Protein AF-A0A9E1RWS4-F1 (afdb_monomer)

pLDDT: mean 84.15, std 14.64, range [35.5, 95.81]

Sequence (130 aa):
LIERLSDLGELNPAFLIKALRQGEISLFEAAFCKLTGLKLKLLRRILFEPGGEALVLLCRAIDVGADTFAELFELSRRAKDREEEISADQKERLSSLYDKTKPEDAKRILKRWRRSSDYLFAVKQISKTA

Solvent-accessible surface area (backbone atoms only — not comparable to full-atom values): 7464 Å² total; per-residue (Å²): 108,68,68,60,34,50,76,68,66,59,65,46,66,69,46,42,47,51,25,50,77,72,66,37,55,72,58,25,52,53,52,49,23,64,74,66,60,40,56,64,74,56,48,52,53,36,64,68,40,90,81,44,61,63,42,41,35,52,34,35,41,68,71,41,51,72,69,59,44,55,51,46,51,54,51,44,40,43,73,75,35,81,81,64,76,82,51,70,67,57,52,53,51,50,51,55,48,45,75,71,50,51,43,69,60,21,37,55,51,48,58,46,49,57,72,37,93,72,52,74,70,60,60,66,56,62,75,72,74,117

Secondary structure (DSSP, 8-state):
-HHHHHHTT--SHHHHHHHHHTT-HHHHHHHHHHHHT--HHHHHHHHH-TT-HHHHHHHHHTT--HHHHHHHHHHHHHHH-TT----HHHHHHHHHHHHH--HHHHHHHHHHHHH-TTTHHHHHHHTT--

Structure (mmCIF, N/CA/C/O backbone):
data_AF-A0A9E1RWS4-F1
#
_entry.id   AF-A0A9E1RWS4-F1
#
loop_
_atom_site.group_PDB
_atom_site.id
_atom_site.type_symbol
_atom_site.label_atom_id
_atom_site.label_alt_id
_atom_site.label_comp_id
_atom_site.label_asym_id
_atom_site.label_entity_id
_atom_site.label_seq_id
_atom_site.pdbx_PDB_ins_code
_atom_site.Cartn_x
_atom_site.Cartn_y
_atom_site.Cartn_z
_atom_site.occupancy
_atom_site.B_iso_or_equiv
_atom_site.auth_seq_id
_atom_site.auth_comp_id
_atom_site.auth_asym_id
_atom_site.auth_atom_id
_atom_site.pdbx_PDB_model_num
ATOM 1 N N . LEU A 1 1 ? -10.801 10.104 14.666 1.00 67.69 1 LEU A N 1
ATOM 2 C CA . LEU A 1 1 ? -10.600 10.725 13.336 1.00 67.69 1 LEU A CA 1
ATOM 3 C C . LEU A 1 1 ? -10.728 9.698 12.214 1.00 67.69 1 LEU A C 1
ATOM 5 O O . LEU A 1 1 ? -11.646 9.827 11.427 1.00 67.69 1 LEU A O 1
ATOM 9 N N . ILE A 1 2 ? -9.890 8.658 12.179 1.00 64.81 2 ILE A N 1
ATOM 10 C CA . ILE A 1 2 ? -9.897 7.652 11.095 1.00 64.81 2 ILE A CA 1
ATOM 11 C C . ILE A 1 2 ? -11.210 6.868 11.005 1.00 64.81 2 ILE A C 1
ATOM 13 O O . ILE A 1 2 ? -11.693 6.662 9.903 1.00 64.81 2 ILE A O 1
ATOM 17 N N . GLU A 1 3 ? -11.819 6.496 12.135 1.00 69.25 3 GLU A N 1
ATOM 18 C CA . GLU A 1 3 ? -13.153 5.868 12.133 1.00 69.25 3 GLU A CA 1
ATOM 19 C C . GLU A 1 3 ? -14.195 6.783 11.470 1.00 69.25 3 GLU A C 1
ATOM 21 O O . GLU A 1 3 ? -14.834 6.376 10.513 1.00 69.25 3 GLU A O 1
ATOM 26 N N . ARG A 1 4 ? -14.245 8.071 11.845 1.00 68.12 4 ARG A N 1
ATOM 27 C CA . ARG A 1 4 ? -15.150 9.047 11.211 1.00 68.12 4 ARG A CA 1
ATOM 28 C C . ARG A 1 4 ? -14.882 9.243 9.715 1.00 68.12 4 ARG A C 1
ATOM 30 O O . ARG A 1 4 ? -15.826 9.332 8.951 1.00 68.12 4 ARG A O 1
ATOM 37 N N . LEU A 1 5 ? -13.619 9.306 9.289 1.00 66.19 5 LEU A N 1
ATOM 38 C CA . LEU A 1 5 ? -13.265 9.428 7.865 1.00 66.19 5 LEU A CA 1
ATOM 39 C C . LEU A 1 5 ? -13.608 8.158 7.073 1.00 66.19 5 LEU A C 1
ATOM 41 O O . LEU A 1 5 ? -13.992 8.236 5.910 1.00 66.19 5 LEU A O 1
ATOM 45 N N . SER A 1 6 ? -13.485 6.991 7.709 1.00 61.12 6 SER A N 1
ATOM 46 C CA . SER A 1 6 ? -13.919 5.712 7.147 1.00 61.12 6 SER A CA 1
ATOM 47 C C . SER A 1 6 ? -15.438 5.674 6.982 1.00 61.12 6 SER A C 1
ATOM 49 O O . SER A 1 6 ? -15.911 5.255 5.931 1.00 61.12 6 SER A O 1
ATOM 51 N N . ASP A 1 7 ? -16.186 6.144 7.982 1.00 63.25 7 ASP A N 1
ATOM 52 C CA . ASP A 1 7 ? -17.653 6.199 7.957 1.00 63.25 7 ASP A CA 1
ATOM 53 C C . ASP A 1 7 ? -18.179 7.183 6.896 1.00 63.25 7 ASP A C 1
ATOM 55 O O . ASP A 1 7 ? -19.256 6.985 6.342 1.00 63.25 7 ASP A O 1
ATOM 59 N N . LEU A 1 8 ? -17.396 8.218 6.574 1.00 67.81 8 LEU A N 1
ATOM 60 C CA . LEU A 1 8 ? -17.698 9.209 5.535 1.00 67.81 8 LEU A CA 1
ATOM 61 C C . LEU A 1 8 ? -17.276 8.771 4.119 1.00 67.81 8 LEU A C 1
ATOM 63 O O . LEU A 1 8 ? -17.499 9.510 3.164 1.00 67.81 8 LEU A O 1
ATOM 67 N N . GLY A 1 9 ? -16.646 7.600 3.956 1.00 61.78 9 GLY A N 1
ATOM 68 C CA . GLY A 1 9 ? -16.11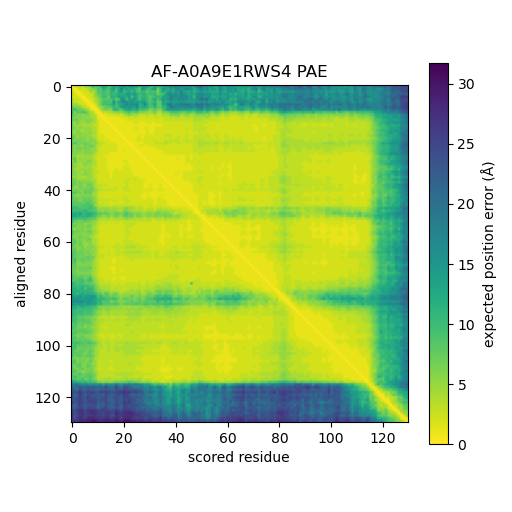9 7.144 2.660 1.00 61.78 9 GLY A CA 1
ATOM 69 C C . GLY A 1 9 ? -14.914 7.949 2.146 1.00 61.78 9 GLY A C 1
ATOM 70 O O . GLY A 1 9 ? -14.475 7.765 1.012 1.00 61.78 9 GLY A O 1
ATOM 71 N N . GLU A 1 10 ? -14.348 8.827 2.974 1.00 73.50 10 GLU A N 1
ATOM 72 C CA . GLU A 1 10 ? -13.195 9.669 2.629 1.00 73.50 10 GLU A CA 1
ATOM 73 C C . GLU A 1 10 ? -11.861 8.929 2.772 1.00 73.50 10 GLU A C 1
ATOM 75 O O . GLU A 1 10 ? -10.817 9.395 2.312 1.00 73.50 10 GLU A O 1
ATOM 80 N N . LEU A 1 11 ? -11.884 7.753 3.399 1.00 81.75 11 LEU A N 1
ATOM 81 C CA . LEU A 1 11 ? -10.728 6.882 3.470 1.00 81.75 11 LEU A CA 1
ATOM 82 C C . LEU A 1 11 ? -10.560 6.143 2.138 1.00 81.75 11 LEU A C 1
ATOM 84 O O . LEU A 1 11 ? -11.226 5.145 1.875 1.00 81.75 11 LEU A O 1
ATOM 88 N N . ASN A 1 12 ? -9.671 6.650 1.290 1.00 85.88 12 ASN A N 1
ATOM 89 C CA . ASN A 1 12 ? -9.414 6.127 -0.050 1.00 85.88 12 ASN A CA 1
ATOM 90 C C . ASN A 1 12 ? -7.924 6.302 -0.434 1.00 85.88 12 ASN A C 1
ATOM 92 O O . ASN A 1 12 ? -7.151 6.880 0.338 1.00 85.88 12 ASN A O 1
ATOM 96 N N . PRO A 1 13 ? -7.480 5.818 -1.609 1.00 87.44 13 PRO A N 1
ATOM 97 C CA . PRO A 1 13 ? -6.091 5.968 -2.050 1.00 87.44 13 PRO A CA 1
ATOM 98 C C . PRO A 1 13 ? -5.585 7.417 -2.103 1.00 87.44 13 PRO A C 1
ATOM 100 O O . PRO A 1 13 ? -4.441 7.679 -1.735 1.00 87.44 13 PRO A O 1
ATOM 103 N N . ALA A 1 14 ? -6.432 8.375 -2.493 1.00 89.56 14 ALA A N 1
ATOM 104 C CA . ALA A 1 14 ? -6.051 9.786 -2.547 1.00 89.56 14 ALA A CA 1
ATOM 105 C C . ALA A 1 14 ? -5.759 10.355 -1.146 1.00 89.56 14 ALA A C 1
ATOM 107 O O . ALA A 1 14 ? -4.844 11.165 -0.978 1.00 89.56 14 ALA A O 1
ATOM 108 N N . PHE A 1 15 ? -6.475 9.884 -0.120 1.00 91.31 15 PHE A N 1
ATOM 109 C CA . PHE A 1 15 ? -6.184 10.229 1.270 1.00 91.31 15 PHE A CA 1
ATOM 110 C C . PHE A 1 15 ? -4.793 9.747 1.708 1.00 91.31 15 PHE A C 1
ATOM 112 O O . PHE A 1 15 ? -4.080 10.484 2.390 1.00 91.31 15 PHE A O 1
ATOM 119 N N . LEU A 1 16 ? -4.376 8.544 1.291 1.00 92.44 16 LEU A N 1
ATOM 120 C CA . LEU A 1 16 ? -3.044 8.011 1.611 1.00 92.44 16 LEU A CA 1
ATOM 121 C C . LEU A 1 16 ? -1.929 8.903 1.056 1.00 92.44 16 LEU A C 1
ATOM 123 O O . LEU A 1 16 ? -0.996 9.246 1.783 1.00 92.44 16 LEU A O 1
ATOM 127 N N . ILE A 1 17 ? -2.058 9.318 -0.208 1.00 93.50 17 ILE A N 1
ATOM 128 C CA . ILE A 1 17 ? -1.121 10.244 -0.856 1.00 93.50 17 ILE A CA 1
ATOM 129 C C . ILE A 1 17 ? -1.081 11.579 -0.116 1.00 93.50 17 ILE A C 1
ATOM 131 O O . ILE A 1 17 ? -0.002 12.078 0.203 1.00 93.50 17 ILE A O 1
ATOM 135 N N . LYS A 1 18 ? -2.250 12.147 0.201 1.00 92.88 18 LYS A N 1
ATOM 136 C CA . LYS A 1 18 ? -2.345 13.419 0.925 1.00 92.88 18 LYS A CA 1
ATOM 137 C C . LYS A 1 18 ? -1.629 13.353 2.275 1.00 92.88 18 LYS A C 1
ATOM 139 O O . LYS A 1 18 ? -0.838 14.244 2.570 1.00 92.88 18 LYS A O 1
ATOM 144 N N . ALA A 1 19 ? -1.864 12.298 3.056 1.00 92.50 19 ALA A N 1
ATOM 145 C CA . ALA A 1 19 ? -1.211 12.104 4.348 1.00 92.50 19 ALA A CA 1
ATOM 146 C C . ALA A 1 19 ? 0.320 12.000 4.207 1.00 92.50 19 ALA A C 1
ATOM 148 O O . ALA A 1 19 ? 1.047 12.668 4.940 1.00 92.50 19 ALA A O 1
ATOM 149 N N . LEU A 1 20 ? 0.819 11.243 3.222 1.00 91.06 20 LEU A N 1
ATOM 150 C CA . LEU A 1 20 ? 2.260 11.133 2.957 1.00 91.06 20 LEU A CA 1
ATOM 151 C C . LEU A 1 20 ? 2.887 12.463 2.524 1.00 91.06 20 LEU A C 1
ATOM 153 O O . LEU A 1 20 ? 3.928 12.844 3.053 1.00 91.06 20 LEU A O 1
ATOM 157 N N . ARG A 1 21 ? 2.250 13.200 1.605 1.00 91.88 21 ARG A N 1
ATOM 158 C CA . ARG A 1 21 ? 2.730 14.518 1.149 1.00 91.88 21 ARG A CA 1
ATOM 159 C C . ARG A 1 21 ? 2.797 15.543 2.284 1.00 91.88 21 ARG A C 1
ATOM 161 O O . ARG A 1 21 ? 3.662 16.411 2.262 1.00 91.88 21 ARG A O 1
ATOM 168 N N . GLN A 1 22 ? 1.900 15.441 3.266 1.00 92.81 22 GLN A N 1
ATOM 169 C CA . GLN A 1 22 ? 1.882 16.294 4.459 1.00 92.81 22 GLN A CA 1
ATOM 170 C C . GLN A 1 22 ? 2.894 15.861 5.533 1.00 92.81 22 GLN A C 1
ATOM 172 O O . GLN A 1 22 ? 3.067 16.568 6.519 1.00 92.81 22 GLN A O 1
ATOM 177 N N . GLY A 1 23 ? 3.577 14.724 5.354 1.00 90.44 23 GLY A N 1
ATOM 178 C CA . GLY A 1 23 ? 4.492 14.166 6.353 1.00 90.44 23 GLY A CA 1
ATOM 179 C C . GLY A 1 23 ? 3.786 13.490 7.532 1.00 90.44 23 GLY A C 1
ATOM 180 O O . GLY A 1 23 ? 4.436 13.104 8.501 1.00 90.44 23 GLY A O 1
ATOM 181 N N . GLU A 1 24 ? 2.470 13.297 7.449 1.00 92.75 24 GLU A N 1
ATOM 182 C CA . GLU A 1 24 ? 1.635 12.705 8.496 1.00 92.75 24 GLU A CA 1
ATOM 183 C C . GLU A 1 24 ? 1.726 11.168 8.459 1.00 92.75 24 GLU A C 1
ATOM 185 O O . GLU A 1 24 ? 0.761 10.460 8.152 1.00 92.75 24 GLU A O 1
ATOM 190 N N . ILE A 1 25 ? 2.913 10.626 8.756 1.00 91.06 25 ILE A N 1
ATOM 191 C CA . ILE A 1 25 ? 3.221 9.191 8.606 1.00 91.06 25 ILE A CA 1
ATOM 192 C C . ILE A 1 25 ? 2.296 8.314 9.458 1.00 91.06 25 ILE A C 1
ATOM 194 O O . ILE A 1 25 ? 1.756 7.323 8.970 1.00 91.06 25 ILE A O 1
ATOM 198 N N . SER A 1 26 ? 2.045 8.702 10.710 1.00 91.69 26 SER A N 1
ATOM 199 C CA . SER A 1 26 ? 1.151 7.958 11.609 1.00 91.69 26 SER A CA 1
ATOM 200 C C . SER A 1 26 ? -0.284 7.886 11.072 1.00 91.69 26 SER A C 1
ATOM 202 O O . SER A 1 26 ? -0.946 6.854 11.200 1.00 91.69 26 SER A O 1
ATOM 204 N N . LEU A 1 27 ? -0.768 8.967 10.448 1.00 91.19 27 LEU A N 1
ATOM 205 C CA . LEU A 1 27 ? -2.098 9.024 9.839 1.00 91.19 27 LEU A CA 1
ATOM 206 C C . LEU A 1 27 ? -2.166 8.153 8.586 1.00 91.19 27 LEU A C 1
ATOM 208 O O . LEU A 1 27 ? -3.119 7.391 8.428 1.00 91.19 27 LEU A O 1
ATOM 212 N N . PHE A 1 28 ? -1.142 8.230 7.735 1.00 93.38 28 PHE A N 1
ATOM 213 C CA . PHE A 1 28 ? -0.993 7.369 6.569 1.00 93.38 28 PHE A CA 1
ATOM 214 C C . PHE A 1 28 ? -1.039 5.885 6.956 1.00 93.38 28 PHE A C 1
ATOM 216 O O . PHE A 1 28 ? -1.846 5.129 6.417 1.00 93.38 28 PHE A O 1
ATOM 223 N N . GLU A 1 29 ? -0.225 5.462 7.923 1.00 93.06 29 GLU A N 1
ATOM 224 C CA . GLU A 1 29 ? -0.149 4.061 8.339 1.00 93.06 29 GLU A CA 1
ATOM 225 C C . GLU A 1 29 ? -1.470 3.556 8.917 1.00 93.06 29 GLU A C 1
ATOM 227 O O . GLU A 1 29 ? -1.911 2.448 8.605 1.00 93.06 29 GLU A O 1
ATOM 232 N N . ALA A 1 30 ? -2.123 4.363 9.751 1.00 92.50 30 ALA A N 1
ATOM 233 C CA . ALA A 1 30 ? -3.385 3.986 10.361 1.00 92.50 30 ALA A CA 1
ATOM 234 C C . ALA A 1 30 ? -4.530 3.951 9.328 1.00 92.50 30 ALA A C 1
ATOM 236 O O . ALA A 1 30 ? -5.334 3.014 9.341 1.00 92.50 30 ALA A O 1
ATOM 237 N N . ALA A 1 31 ? -4.558 4.889 8.375 1.00 92.69 31 ALA A N 1
ATOM 238 C CA . ALA A 1 31 ? -5.477 4.858 7.238 1.00 92.69 31 ALA A CA 1
ATOM 239 C C . ALA A 1 31 ? -5.260 3.610 6.374 1.00 92.69 31 ALA A C 1
ATOM 241 O O . ALA A 1 31 ? -6.208 2.902 6.028 1.00 92.69 31 ALA A O 1
ATOM 242 N N . PHE A 1 32 ? -4.003 3.283 6.080 1.00 93.81 32 PHE A N 1
ATOM 243 C CA . PHE A 1 32 ? -3.673 2.142 5.241 1.00 93.81 32 PHE A CA 1
ATOM 244 C C . PHE A 1 32 ? -3.957 0.810 5.954 1.00 93.81 32 PHE A C 1
ATOM 246 O O . PHE A 1 32 ? -4.459 -0.128 5.331 1.00 93.81 32 PHE A O 1
ATOM 253 N N . CYS A 1 33 ? -3.745 0.726 7.274 1.00 93.81 33 CYS A N 1
ATOM 254 C CA . CYS A 1 33 ? -4.178 -0.414 8.089 1.00 93.81 33 CYS A CA 1
ATOM 255 C C . CYS A 1 33 ? -5.695 -0.603 8.026 1.00 93.81 33 CYS A C 1
ATOM 257 O O . CYS A 1 33 ? -6.156 -1.733 7.889 1.00 93.81 33 CYS A O 1
ATOM 259 N N . LYS A 1 34 ? -6.475 0.482 8.088 1.00 92.19 34 LYS A N 1
ATOM 260 C CA . LYS A 1 34 ? -7.940 0.419 8.015 1.00 92.19 34 LYS A CA 1
ATOM 261 C C . LYS A 1 34 ? -8.422 -0.033 6.631 1.00 92.19 34 LYS A C 1
ATOM 263 O O . LYS A 1 34 ? -9.240 -0.946 6.563 1.00 92.19 34 LYS A O 1
ATOM 268 N N . LEU A 1 35 ? -7.850 0.501 5.546 1.00 92.62 35 LEU A N 1
ATOM 269 C CA . LEU A 1 35 ? -8.155 0.076 4.169 1.00 92.62 35 LEU A CA 1
ATOM 270 C C . LEU A 1 35 ? -7.791 -1.392 3.910 1.00 92.62 35 LEU A C 1
ATOM 272 O O . LEU A 1 35 ? -8.550 -2.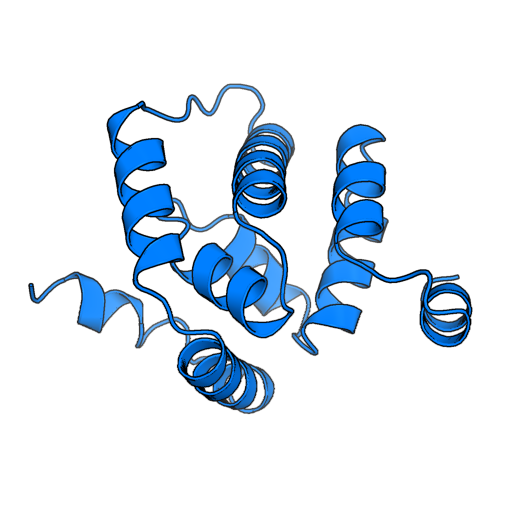156 3.314 1.00 92.62 35 LEU A O 1
ATOM 276 N N . THR A 1 36 ? -6.616 -1.814 4.373 1.00 93.12 36 THR A N 1
ATOM 277 C CA . THR A 1 36 ? -6.102 -3.164 4.110 1.00 93.12 36 THR A CA 1
ATOM 278 C C . THR A 1 36 ? -6.554 -4.187 5.140 1.00 93.12 36 THR A C 1
ATOM 280 O O . THR A 1 36 ? -6.462 -5.381 4.868 1.00 93.12 36 THR A O 1
ATOM 283 N N . GLY A 1 37 ? -7.062 -3.778 6.302 1.00 92.38 37 GLY A N 1
ATOM 284 C CA . GLY A 1 37 ? -7.369 -4.652 7.437 1.00 92.38 37 GLY A CA 1
ATOM 285 C C . GLY A 1 37 ? -6.137 -5.316 8.066 1.00 92.38 37 GLY A C 1
ATOM 286 O O . GLY A 1 37 ? -6.275 -6.336 8.742 1.00 92.38 37 GLY A O 1
ATOM 287 N N . LEU A 1 38 ? -4.930 -4.809 7.799 1.00 92.94 38 LEU A N 1
ATOM 288 C CA . LEU A 1 38 ? -3.688 -5.367 8.329 1.00 92.94 38 LEU A CA 1
ATOM 289 C C . LEU A 1 38 ? -3.315 -4.772 9.687 1.00 92.94 38 LEU A C 1
ATOM 291 O O . LEU A 1 38 ? -3.656 -3.642 10.021 1.00 92.94 38 LEU A O 1
ATOM 295 N N . LYS A 1 39 ? -2.535 -5.538 10.456 1.00 91.75 39 LYS A N 1
ATOM 296 C CA . LYS A 1 39 ? -1.864 -5.033 11.659 1.00 91.75 39 LYS A CA 1
ATOM 297 C C . LYS A 1 39 ? -0.700 -4.121 11.262 1.00 91.75 39 LYS A C 1
ATOM 299 O O . LYS A 1 39 ? 0.065 -4.463 10.359 1.00 91.75 39 LYS A O 1
ATOM 304 N N . LEU A 1 40 ? -0.487 -3.047 12.022 1.00 90.81 40 LEU A N 1
ATOM 305 C CA . LEU A 1 40 ? 0.558 -2.046 11.769 1.00 90.81 40 LEU A CA 1
ATOM 306 C C . LEU A 1 40 ? 1.961 -2.644 11.579 1.00 90.81 40 LEU A C 1
ATOM 308 O O . LEU A 1 40 ? 2.675 -2.269 10.654 1.00 90.81 40 LEU A O 1
ATOM 312 N N . LYS A 1 41 ? 2.342 -3.626 12.408 1.00 90.56 41 LYS A N 1
ATOM 313 C CA . LYS A 1 41 ? 3.645 -4.310 12.306 1.00 90.56 41 LYS A CA 1
ATOM 314 C C . LYS A 1 41 ? 3.861 -4.946 10.928 1.00 90.56 41 LYS A C 1
ATOM 316 O O . LYS A 1 41 ? 4.955 -4.873 10.376 1.00 90.56 41 LYS A O 1
ATOM 321 N N . LEU A 1 42 ? 2.818 -5.575 10.388 1.00 90.19 42 LEU A N 1
ATOM 322 C CA . LEU A 1 42 ? 2.863 -6.227 9.085 1.00 90.19 42 LEU A CA 1
ATOM 323 C C . LEU A 1 42 ? 2.872 -5.191 7.956 1.00 90.19 42 LEU A C 1
ATOM 325 O O . LEU A 1 42 ? 3.685 -5.305 7.043 1.00 90.19 42 LEU A O 1
ATOM 329 N N . LEU A 1 43 ? 2.032 -4.157 8.060 1.00 92.38 43 LEU A N 1
ATOM 330 C CA . LEU A 1 43 ? 2.004 -3.059 7.097 1.00 92.38 43 LEU A CA 1
ATOM 331 C C . LEU A 1 43 ? 3.381 -2.389 6.968 1.00 92.38 43 LEU A C 1
ATOM 333 O O . LEU A 1 43 ? 3.897 -2.288 5.863 1.00 92.38 43 LEU A O 1
ATOM 337 N N . ARG A 1 44 ? 4.013 -2.003 8.083 1.00 91.00 44 ARG A N 1
ATOM 338 C CA . ARG A 1 44 ? 5.359 -1.399 8.086 1.00 91.00 44 ARG A CA 1
ATOM 339 C C . ARG A 1 44 ? 6.401 -2.292 7.420 1.00 91.00 44 ARG A C 1
ATOM 341 O O . ARG A 1 44 ? 7.218 -1.817 6.642 1.00 91.00 44 ARG A O 1
ATOM 348 N N . ARG A 1 45 ? 6.353 -3.604 7.678 1.00 87.88 45 ARG A N 1
ATOM 349 C CA . ARG A 1 45 ? 7.271 -4.556 7.040 1.00 87.88 45 ARG A CA 1
ATOM 350 C C . ARG A 1 45 ? 7.104 -4.581 5.518 1.00 87.88 45 ARG A C 1
ATOM 352 O O . ARG A 1 45 ? 8.111 -4.647 4.828 1.00 87.88 45 ARG A O 1
ATOM 359 N N . ILE A 1 46 ? 5.871 -4.496 5.018 1.00 89.56 46 ILE A N 1
ATOM 360 C CA . ILE A 1 46 ? 5.579 -4.390 3.578 1.00 89.56 46 ILE A CA 1
ATOM 361 C C . ILE A 1 46 ? 6.063 -3.044 3.025 1.00 89.56 46 ILE A C 1
ATOM 363 O O . ILE A 1 46 ? 6.744 -3.003 2.005 1.00 89.56 46 ILE A O 1
ATOM 367 N N . LEU A 1 47 ? 5.750 -1.947 3.719 1.00 87.56 47 LEU A N 1
ATOM 368 C CA . LEU A 1 47 ? 6.106 -0.587 3.307 1.00 87.56 47 LEU A CA 1
ATOM 369 C C . LEU A 1 47 ? 7.609 -0.348 3.220 1.00 87.56 47 LEU A C 1
ATOM 371 O O . LEU A 1 47 ? 8.019 0.499 2.437 1.00 87.56 47 LEU A O 1
ATOM 375 N N . PHE A 1 48 ? 8.416 -1.068 4.000 1.00 80.44 48 PHE A N 1
ATOM 376 C CA . PHE A 1 48 ? 9.871 -0.899 4.045 1.00 80.44 48 PHE A CA 1
ATOM 377 C C . PHE A 1 48 ? 10.644 -2.039 3.378 1.00 80.44 48 PHE A C 1
ATOM 379 O O . PHE A 1 48 ? 11.874 -1.996 3.326 1.00 80.44 48 PHE A O 1
ATOM 386 N N . GLU A 1 49 ? 9.951 -3.049 2.846 1.00 83.81 49 GLU A N 1
ATOM 387 C CA . GLU A 1 49 ? 10.587 -4.104 2.064 1.00 83.81 49 GLU A CA 1
ATOM 388 C C . GLU A 1 49 ? 11.208 -3.496 0.793 1.00 83.81 49 GLU A C 1
ATOM 390 O O . GLU A 1 49 ? 10.504 -2.791 0.067 1.00 83.81 49 GLU A O 1
ATOM 395 N N . PRO A 1 50 ? 12.501 -3.730 0.493 1.00 75.06 50 PRO A N 1
ATOM 396 C CA . PRO A 1 50 ? 13.171 -3.120 -0.660 1.00 75.06 50 PRO A CA 1
ATOM 397 C C . PRO A 1 50 ? 12.491 -3.420 -1.998 1.00 75.06 50 PRO A C 1
ATOM 399 O O . PRO A 1 50 ? 12.472 -2.576 -2.882 1.00 75.06 50 PRO A O 1
ATOM 402 N N . GLY A 1 51 ? 11.918 -4.618 -2.139 1.00 80.56 51 GLY A N 1
ATOM 403 C CA . GLY A 1 51 ? 11.395 -5.092 -3.414 1.00 80.56 51 GLY A CA 1
ATOM 404 C C . GLY A 1 51 ? 10.058 -4.476 -3.834 1.00 80.56 51 GLY A C 1
ATOM 405 O O . GLY A 1 51 ? 9.809 -4.376 -5.027 1.00 80.56 51 GLY A O 1
ATOM 406 N N . GLY A 1 52 ? 9.205 -4.030 -2.904 1.00 87.88 52 GLY A N 1
ATOM 407 C CA . GLY A 1 52 ? 7.920 -3.388 -3.226 1.00 87.88 52 GLY A CA 1
ATOM 408 C C . GLY A 1 52 ? 6.821 -4.311 -3.788 1.00 87.88 52 GLY A C 1
ATOM 409 O O . GLY A 1 52 ? 5.690 -3.865 -3.974 1.00 87.88 52 GLY A O 1
ATOM 410 N N . GLU A 1 53 ? 7.079 -5.604 -3.999 1.00 91.12 53 GLU A N 1
ATOM 411 C CA . GLU A 1 53 ? 6.106 -6.553 -4.568 1.00 91.12 53 GLU A CA 1
ATOM 412 C C . GLU A 1 53 ? 4.906 -6.750 -3.640 1.00 91.12 53 GLU A C 1
ATOM 414 O O . GLU A 1 53 ? 3.755 -6.817 -4.074 1.00 91.12 53 GLU A O 1
ATOM 419 N N . ALA A 1 54 ? 5.160 -6.798 -2.332 1.00 91.75 54 ALA A N 1
ATOM 420 C CA . ALA A 1 54 ? 4.094 -6.881 -1.350 1.00 91.75 54 ALA A CA 1
ATOM 421 C C . ALA A 1 54 ? 3.221 -5.612 -1.340 1.00 91.75 54 ALA A C 1
ATOM 423 O O . ALA A 1 54 ? 2.017 -5.707 -1.100 1.00 91.75 54 ALA A O 1
ATOM 424 N N . LEU A 1 55 ? 3.791 -4.441 -1.656 1.00 93.38 55 LEU A N 1
ATOM 425 C CA . LEU A 1 55 ? 3.033 -3.195 -1.770 1.00 93.38 55 LEU A CA 1
ATOM 426 C C . LEU A 1 55 ? 2.158 -3.179 -3.028 1.00 93.38 55 LEU A C 1
ATOM 428 O O . LEU A 1 55 ? 1.010 -2.741 -2.940 1.00 93.38 55 LEU A O 1
ATOM 432 N N . VAL A 1 56 ? 2.648 -3.715 -4.154 1.00 95.25 56 VAL A N 1
ATOM 433 C CA . VAL A 1 56 ? 1.830 -3.941 -5.360 1.00 95.25 56 VAL A CA 1
ATOM 434 C C . VAL A 1 56 ? 0.594 -4.757 -4.997 1.00 95.25 56 VAL A C 1
ATOM 436 O O . VAL A 1 56 ? -0.528 -4.331 -5.262 1.00 95.25 56 VAL A O 1
ATOM 439 N N . LEU A 1 57 ? 0.779 -5.890 -4.314 1.00 94.44 57 LEU A N 1
ATOM 440 C CA . LEU A 1 57 ? -0.330 -6.745 -3.887 1.00 94.44 57 LEU A CA 1
ATOM 441 C C . LEU A 1 57 ? -1.327 -6.004 -2.985 1.00 94.44 57 LEU A C 1
ATOM 443 O O . LEU A 1 57 ? -2.532 -6.154 -3.174 1.00 94.44 57 LEU A O 1
ATOM 447 N N . LEU A 1 58 ? -0.866 -5.182 -2.034 1.00 94.31 58 LEU A N 1
ATOM 448 C CA . LEU A 1 58 ? -1.778 -4.371 -1.218 1.00 94.31 58 LEU A CA 1
ATOM 449 C C . LEU A 1 58 ? -2.592 -3.409 -2.074 1.00 94.31 58 LEU A C 1
ATOM 451 O O . LEU A 1 58 ? -3.815 -3.410 -1.976 1.00 94.31 58 LEU A O 1
ATOM 455 N N . CYS A 1 59 ? -1.917 -2.632 -2.917 1.00 95.50 59 CYS A N 1
ATOM 456 C CA . CYS A 1 59 ? -2.535 -1.607 -3.749 1.00 95.50 59 CYS A CA 1
ATOM 457 C C . CYS A 1 59 ? -3.566 -2.213 -4.709 1.00 95.50 59 CYS A C 1
ATOM 459 O O . CYS A 1 59 ? -4.695 -1.734 -4.776 1.00 95.50 59 CYS A O 1
ATOM 461 N N . ARG A 1 60 ? -3.236 -3.337 -5.357 1.00 95.81 60 ARG A N 1
ATOM 462 C CA . ARG A 1 60 ? -4.170 -4.084 -6.216 1.00 95.81 60 ARG A CA 1
ATOM 463 C C . ARG A 1 60 ? -5.371 -4.630 -5.447 1.00 95.81 60 ARG A C 1
ATOM 465 O O . ARG A 1 60 ? -6.477 -4.648 -5.977 1.00 95.81 60 ARG A O 1
ATOM 472 N N . ALA A 1 61 ? -5.181 -5.072 -4.204 1.00 94.88 61 ALA A N 1
ATOM 473 C CA . ALA A 1 61 ? -6.262 -5.634 -3.398 1.00 94.88 61 ALA A CA 1
ATOM 474 C C . ALA A 1 61 ? -7.296 -4.590 -2.943 1.00 94.88 61 ALA A C 1
ATOM 476 O O . ALA A 1 61 ? -8.448 -4.956 -2.703 1.00 94.88 61 ALA A O 1
ATOM 477 N N . ILE A 1 62 ? -6.890 -3.321 -2.817 1.00 94.00 62 ILE A N 1
ATOM 478 C CA . ILE A 1 62 ? -7.755 -2.192 -2.431 1.00 94.00 62 ILE A CA 1
ATOM 479 C C . ILE A 1 62 ? -8.055 -1.238 -3.600 1.00 94.00 62 ILE A C 1
ATOM 481 O O . ILE A 1 62 ? -8.471 -0.109 -3.367 1.00 94.00 62 ILE A O 1
ATOM 485 N N . ASP A 1 63 ? -7.840 -1.698 -4.836 1.00 92.75 63 ASP A N 1
ATOM 486 C CA . ASP A 1 63 ? -8.178 -0.987 -6.078 1.00 92.75 63 ASP A CA 1
ATOM 487 C C . ASP A 1 63 ? -7.503 0.391 -6.255 1.00 92.75 63 ASP A C 1
ATOM 489 O O . ASP A 1 63 ? -8.049 1.326 -6.832 1.00 92.75 63 ASP A O 1
ATOM 493 N N . VAL A 1 64 ? -6.276 0.532 -5.752 1.00 94.44 64 VAL A N 1
ATOM 494 C CA . VAL A 1 64 ? -5.413 1.697 -6.023 1.00 94.44 64 VAL A CA 1
ATOM 495 C C . VAL A 1 64 ? -4.911 1.584 -7.451 1.00 94.44 64 VAL A C 1
ATOM 497 O O . VAL A 1 64 ? -4.245 0.593 -7.711 1.00 94.44 64 VAL A O 1
ATOM 500 N N . GLY A 1 65 ? -5.153 2.560 -8.333 1.00 93.38 65 GLY A N 1
ATOM 501 C CA . GLY A 1 65 ? -4.655 2.579 -9.723 1.00 93.38 65 GLY A CA 1
ATOM 502 C C . GLY A 1 65 ? -3.126 2.689 -9.864 1.00 93.38 65 GLY A C 1
ATOM 503 O O . GLY A 1 65 ? -2.435 3.028 -8.905 1.00 93.38 65 GLY A O 1
ATOM 504 N N . ALA A 1 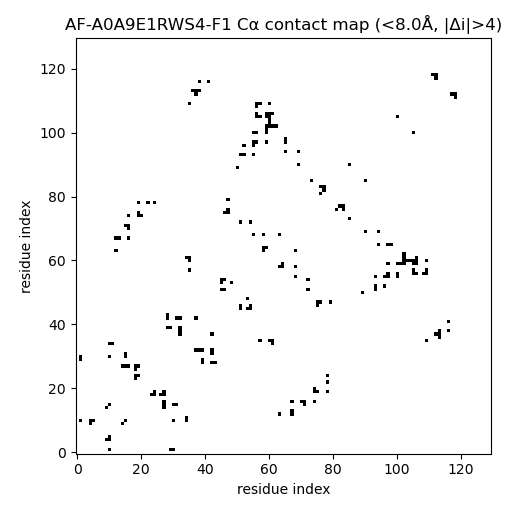66 ? -2.596 2.408 -11.061 1.00 92.88 66 ALA A N 1
ATOM 505 C CA . ALA A 1 66 ? -1.152 2.316 -11.32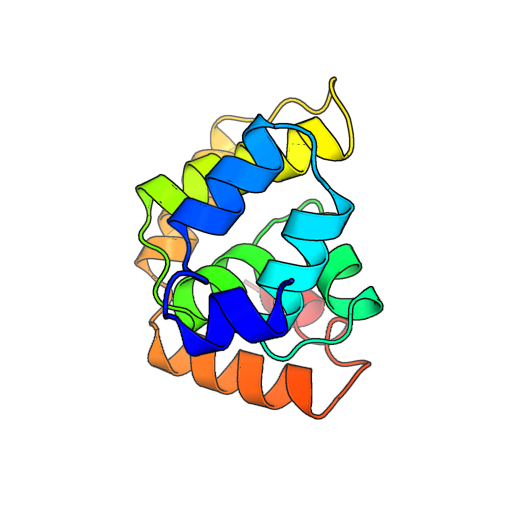6 1.00 92.88 66 ALA A CA 1
ATOM 506 C C . ALA A 1 66 ? -0.386 3.616 -11.013 1.00 92.88 66 ALA A C 1
ATOM 508 O O . ALA A 1 66 ? 0.615 3.573 -10.299 1.00 92.88 66 ALA A O 1
ATOM 509 N N . ASP A 1 67 ? -0.898 4.769 -11.454 1.00 93.25 67 ASP A N 1
ATOM 510 C CA . ASP A 1 67 ? -0.271 6.075 -11.199 1.00 93.25 67 ASP A CA 1
ATOM 511 C C . ASP A 1 67 ? -0.217 6.389 -9.699 1.00 93.25 67 ASP A C 1
ATOM 513 O O . ASP A 1 67 ? 0.816 6.786 -9.159 1.00 93.25 67 ASP A O 1
ATOM 517 N N . THR A 1 68 ? -1.325 6.140 -8.994 1.00 93.50 68 THR A N 1
ATOM 518 C CA . THR A 1 68 ? -1.396 6.321 -7.540 1.00 93.50 68 THR A CA 1
ATOM 519 C C . THR A 1 68 ? -0.468 5.351 -6.815 1.00 93.50 68 THR A C 1
ATOM 521 O O . THR A 1 68 ? 0.136 5.726 -5.816 1.00 93.50 68 THR A O 1
ATOM 524 N N . PHE A 1 69 ? -0.321 4.116 -7.302 1.00 94.75 69 PHE A N 1
ATOM 525 C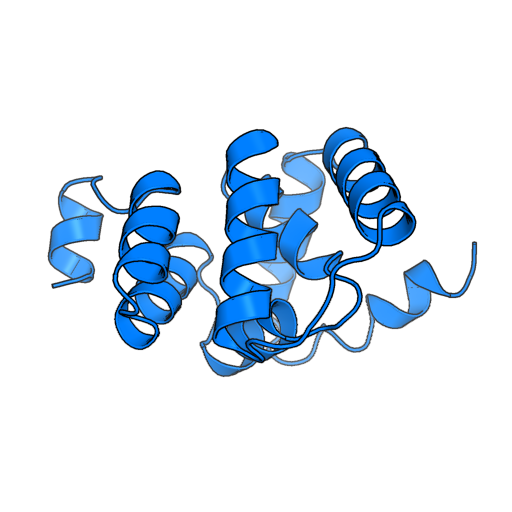 CA . PHE A 1 69 ? 0.642 3.160 -6.761 1.00 94.75 69 PHE A CA 1
ATOM 526 C C . PHE A 1 69 ? 2.084 3.651 -6.930 1.00 94.75 69 PHE A C 1
ATOM 528 O O . PHE A 1 69 ? 2.836 3.618 -5.956 1.00 94.75 69 PHE A O 1
ATOM 535 N N . ALA A 1 70 ? 2.464 4.108 -8.127 1.00 93.12 70 ALA A N 1
ATOM 536 C CA . ALA A 1 70 ? 3.810 4.603 -8.396 1.00 93.12 70 ALA A CA 1
ATOM 537 C C . ALA A 1 70 ? 4.156 5.761 -7.451 1.00 93.12 70 ALA A C 1
ATOM 539 O O . ALA A 1 70 ? 5.185 5.729 -6.776 1.00 93.12 70 ALA A O 1
ATOM 540 N N . GLU A 1 71 ? 3.240 6.720 -7.306 1.00 93.56 71 GLU A N 1
ATOM 541 C CA . GLU A 1 71 ? 3.410 7.838 -6.382 1.00 93.56 71 GLU A CA 1
ATOM 542 C C . GLU A 1 71 ? 3.500 7.381 -4.915 1.00 93.56 71 GLU A C 1
ATOM 544 O O . GLU A 1 71 ? 4.380 7.817 -4.170 1.00 93.56 71 GLU A O 1
ATOM 549 N N . LEU A 1 72 ? 2.615 6.474 -4.489 1.00 92.75 72 LEU A N 1
ATOM 550 C CA . LEU A 1 72 ? 2.614 5.928 -3.132 1.00 92.75 72 LEU A CA 1
ATOM 551 C C . LEU A 1 72 ? 3.941 5.230 -2.814 1.00 92.75 72 LEU A C 1
ATOM 553 O O . LEU A 1 72 ? 4.479 5.398 -1.719 1.00 92.75 72 LEU A O 1
ATOM 557 N N . PHE A 1 73 ? 4.474 4.457 -3.764 1.00 91.81 73 PHE A N 1
ATOM 558 C CA . PHE A 1 73 ? 5.754 3.778 -3.618 1.00 91.81 73 PHE A CA 1
ATOM 559 C C . PHE A 1 73 ? 6.886 4.790 -3.432 1.00 91.81 73 PHE A C 1
ATOM 561 O O . PHE A 1 73 ? 7.595 4.713 -2.427 1.00 91.81 73 PHE A O 1
ATOM 568 N N . GLU A 1 74 ? 7.000 5.786 -4.312 1.00 90.81 74 GLU A N 1
ATOM 569 C CA . GLU A 1 74 ? 8.032 6.825 -4.216 1.00 90.81 74 GLU A CA 1
ATOM 570 C C . GLU A 1 74 ? 7.964 7.607 -2.898 1.00 90.81 74 GLU A C 1
ATOM 572 O O . GLU A 1 74 ? 8.975 7.775 -2.209 1.00 90.81 74 GLU A O 1
ATOM 577 N N . LEU A 1 75 ? 6.765 8.038 -2.498 1.00 90.81 75 LEU A N 1
ATOM 578 C CA . LEU A 1 75 ? 6.563 8.751 -1.237 1.00 90.81 75 LEU A CA 1
ATOM 579 C C . LEU A 1 75 ? 6.892 7.874 -0.024 1.00 90.81 75 LEU A C 1
ATOM 581 O O . LEU A 1 75 ? 7.503 8.355 0.930 1.00 90.81 75 LEU A O 1
ATOM 585 N N . SER A 1 76 ? 6.535 6.586 -0.058 1.00 88.44 76 SER A N 1
ATOM 586 C CA . SER A 1 76 ? 6.841 5.653 1.033 1.00 88.44 76 SER A CA 1
ATOM 587 C C . SER A 1 76 ? 8.347 5.431 1.217 1.00 88.44 76 SER A C 1
ATOM 589 O O . SER A 1 76 ? 8.809 5.325 2.353 1.00 88.44 76 SER A O 1
ATOM 591 N N . ARG A 1 77 ? 9.120 5.412 0.120 1.00 88.31 77 ARG A N 1
ATOM 592 C CA . ARG A 1 77 ? 10.586 5.300 0.153 1.00 88.31 77 ARG A CA 1
ATOM 593 C C . ARG A 1 77 ? 11.221 6.539 0.757 1.00 88.31 77 ARG A C 1
ATOM 595 O O . ARG A 1 77 ? 11.914 6.428 1.760 1.00 88.31 77 ARG A O 1
ATOM 602 N N . ARG A 1 78 ? 10.855 7.716 0.246 1.00 86.62 78 ARG A N 1
ATOM 603 C CA . ARG A 1 78 ? 11.337 9.009 0.757 1.00 86.62 78 ARG A CA 1
ATOM 604 C C . ARG A 1 78 ? 11.000 9.245 2.229 1.00 86.62 78 ARG A C 1
ATOM 606 O O . ARG A 1 78 ? 11.741 9.935 2.925 1.00 86.62 78 ARG A O 1
ATOM 613 N N . ALA A 1 79 ? 9.872 8.711 2.702 1.00 84.25 79 ALA A N 1
ATOM 614 C CA . ALA A 1 79 ? 9.475 8.792 4.105 1.00 84.25 79 ALA A CA 1
ATOM 615 C C . ALA A 1 79 ? 10.340 7.916 5.028 1.00 84.25 79 ALA A C 1
ATOM 617 O O . ALA A 1 79 ? 10.528 8.265 6.192 1.00 84.25 79 ALA A O 1
ATOM 618 N N . LYS A 1 80 ? 10.849 6.786 4.523 1.00 81.69 80 LYS A N 1
ATOM 619 C CA . LYS A 1 80 ? 11.751 5.886 5.252 1.00 81.69 80 LYS A CA 1
ATOM 620 C C . LYS A 1 80 ? 13.184 6.414 5.236 1.00 81.69 80 LYS A C 1
ATOM 622 O O . LYS A 1 80 ? 13.827 6.455 6.280 1.00 81.69 80 LYS A O 1
ATOM 627 N N . ASP A 1 81 ? 13.658 6.783 4.055 1.00 82.94 81 ASP A N 1
ATOM 628 C CA . ASP A 1 81 ? 15.000 7.284 3.817 1.00 82.94 81 ASP A CA 1
ATOM 629 C C . ASP A 1 81 ? 14.944 8.318 2.688 1.00 82.94 81 ASP A C 1
ATOM 631 O O . ASP A 1 81 ? 14.524 8.031 1.566 1.00 82.94 81 ASP A O 1
ATOM 635 N N . ARG A 1 82 ? 15.331 9.555 3.008 1.00 77.19 82 ARG A N 1
ATOM 636 C CA . ARG A 1 82 ? 15.265 10.675 2.063 1.00 77.19 82 ARG A CA 1
ATOM 637 C C . ARG A 1 82 ? 16.269 10.533 0.923 1.00 77.19 82 ARG A C 1
ATOM 639 O O . ARG A 1 82 ? 16.065 11.176 -0.103 1.00 77.19 82 ARG A O 1
ATOM 646 N N . GLU A 1 83 ? 17.306 9.722 1.115 1.00 77.12 83 GLU A N 1
ATOM 647 C CA . GLU A 1 83 ? 18.386 9.486 0.158 1.00 77.12 83 GLU A CA 1
ATOM 648 C C . GLU A 1 83 ? 18.191 8.179 -0.634 1.00 77.12 83 GLU A C 1
ATOM 650 O O . GLU A 1 83 ? 18.974 7.896 -1.536 1.00 77.12 83 GLU A O 1
ATOM 655 N N . GLU A 1 84 ? 17.142 7.386 -0.349 1.00 80.25 84 GLU A N 1
ATOM 656 C CA . GLU A 1 84 ? 16.853 6.143 -1.085 1.00 80.25 84 GLU A CA 1
ATOM 657 C C . GLU A 1 84 ? 16.449 6.471 -2.535 1.00 80.25 84 GLU A C 1
ATOM 659 O O . GLU A 1 84 ? 15.305 6.834 -2.830 1.00 80.25 84 GLU A O 1
ATOM 664 N N . GLU A 1 85 ? 17.409 6.338 -3.452 1.00 80.38 85 GLU A N 1
ATOM 665 C CA . GLU A 1 85 ? 17.180 6.452 -4.890 1.00 80.38 85 GLU A CA 1
ATOM 666 C C . GLU A 1 85 ? 16.502 5.194 -5.441 1.00 80.38 85 GLU A C 1
ATOM 668 O O . GLU A 1 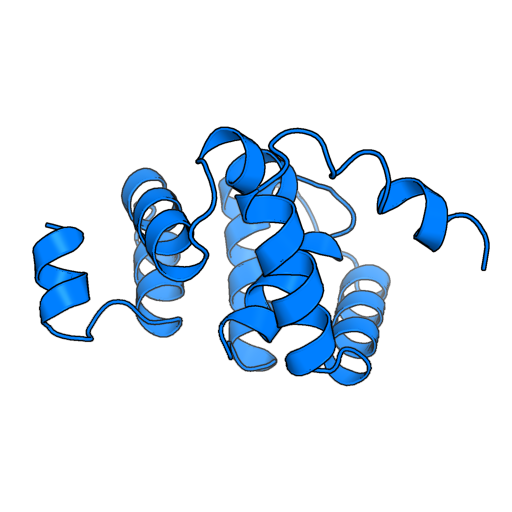85 ? 16.970 4.066 -5.275 1.00 80.38 85 GLU A O 1
ATOM 673 N N . ILE A 1 86 ? 15.394 5.397 -6.151 1.00 86.25 86 ILE A N 1
ATOM 674 C CA . ILE A 1 86 ? 14.665 4.323 -6.825 1.00 86.25 86 ILE A CA 1
ATOM 675 C C . ILE A 1 86 ? 15.182 4.222 -8.259 1.00 86.25 86 ILE A C 1
ATOM 677 O O . ILE A 1 86 ? 14.929 5.117 -9.073 1.00 86.25 86 ILE A O 1
ATOM 681 N N . SER A 1 87 ? 15.867 3.122 -8.579 1.00 88.94 87 SER A N 1
ATOM 682 C CA . SER A 1 87 ? 16.420 2.903 -9.919 1.00 88.94 87 SER A CA 1
ATOM 683 C C . SER A 1 87 ? 15.328 2.726 -10.980 1.00 88.94 87 SER A C 1
ATOM 685 O O . SER A 1 87 ? 14.217 2.273 -10.691 1.00 88.94 87 SER A O 1
ATOM 687 N N . ALA A 1 88 ? 15.653 3.047 -12.236 1.00 89.56 88 ALA A N 1
ATOM 688 C CA . ALA A 1 88 ? 14.741 2.861 -13.366 1.00 89.56 88 ALA A CA 1
ATOM 689 C C . ALA A 1 88 ? 14.283 1.396 -13.500 1.00 89.56 88 ALA A C 1
ATOM 691 O O . ALA A 1 88 ? 13.084 1.145 -13.624 1.00 89.56 88 ALA A O 1
ATOM 692 N N . ASP A 1 89 ? 15.206 0.440 -13.346 1.00 90.62 89 ASP A N 1
ATOM 693 C CA . ASP A 1 89 ? 14.906 -0.998 -13.393 1.00 90.62 89 ASP A CA 1
ATOM 694 C C . ASP A 1 89 ? 13.889 -1.414 -12.323 1.00 90.62 89 ASP A C 1
ATOM 696 O O . ASP A 1 89 ? 12.999 -2.231 -12.566 1.00 90.62 89 ASP A O 1
ATOM 700 N N . GLN A 1 90 ? 13.987 -0.845 -11.114 1.00 89.38 90 GLN A N 1
ATOM 701 C CA . GLN A 1 90 ? 13.024 -1.122 -10.051 1.00 89.38 90 GLN A CA 1
ATOM 702 C C . GLN A 1 90 ? 11.633 -0.587 -10.393 1.00 89.38 90 GLN A C 1
ATOM 704 O O . GLN A 1 90 ? 10.649 -1.298 -10.170 1.00 89.38 90 GLN A O 1
ATOM 709 N N . LYS A 1 91 ? 11.542 0.627 -10.952 1.00 91.19 91 LYS A N 1
ATOM 710 C CA . LYS A 1 91 ? 10.262 1.213 -11.380 1.00 91.19 91 LYS A CA 1
ATOM 711 C C . LYS A 1 91 ? 9.617 0.382 -12.484 1.00 91.19 91 LYS A C 1
ATOM 713 O O . LYS A 1 91 ? 8.442 0.038 -12.374 1.00 91.19 91 LYS A O 1
ATOM 718 N N . GLU A 1 92 ? 10.384 0.007 -13.504 1.00 92.94 92 GLU A N 1
ATOM 719 C CA . GLU A 1 92 ? 9.892 -0.794 -14.629 1.00 92.94 92 GLU A CA 1
ATOM 720 C C . GLU A 1 92 ? 9.410 -2.176 -14.176 1.00 92.94 92 GLU A C 1
ATOM 722 O O . GLU A 1 92 ? 8.315 -2.621 -14.540 1.00 92.94 92 GLU A O 1
ATOM 727 N N . ARG A 1 93 ? 10.185 -2.836 -13.310 1.00 94.25 93 ARG A N 1
ATOM 728 C CA . ARG A 1 93 ? 9.827 -4.138 -12.741 1.00 94.25 93 ARG A CA 1
ATOM 729 C C . ARG A 1 93 ? 8.542 -4.072 -11.919 1.00 94.25 93 ARG A C 1
ATOM 731 O O . ARG A 1 93 ? 7.699 -4.961 -12.038 1.00 94.25 93 ARG A O 1
ATOM 738 N N . LEU A 1 94 ? 8.386 -3.042 -11.087 1.00 94.00 94 LEU A N 1
ATOM 739 C CA . LEU A 1 94 ? 7.191 -2.852 -10.264 1.00 94.00 94 LEU A CA 1
ATOM 740 C C . LEU A 1 94 ? 5.962 -2.483 -11.092 1.00 94.00 94 LEU A C 1
ATOM 742 O 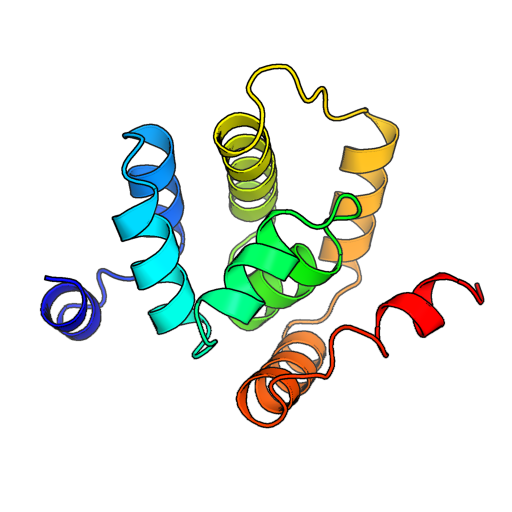O . LEU A 1 94 ? 4.891 -3.022 -10.825 1.00 94.00 94 LEU A O 1
ATOM 746 N N . SER A 1 95 ? 6.124 -1.640 -12.111 1.00 94.44 95 SER A N 1
ATOM 747 C CA . SER A 1 95 ? 5.070 -1.320 -13.078 1.00 94.44 95 SER A CA 1
ATOM 748 C C . SER A 1 95 ? 4.587 -2.586 -13.797 1.00 94.44 95 SER A C 1
ATOM 750 O O . SER A 1 95 ? 3.418 -2.962 -13.712 1.00 94.44 95 SER A O 1
ATOM 752 N N . SER A 1 96 ? 5.525 -3.355 -14.357 1.00 95.12 96 SER A N 1
ATOM 753 C CA . SER A 1 96 ? 5.237 -4.629 -15.026 1.00 95.12 96 SER A CA 1
ATOM 754 C C . SER A 1 96 ? 4.553 -5.645 -14.108 1.00 95.12 96 SER A C 1
ATOM 756 O O . SER A 1 96 ? 3.680 -6.404 -14.538 1.00 95.12 96 SER A O 1
ATOM 758 N N . LEU A 1 97 ? 4.964 -5.707 -12.837 1.00 94.75 97 LEU A N 1
ATOM 759 C CA . LEU A 1 97 ? 4.342 -6.583 -11.847 1.00 94.75 97 LEU A CA 1
ATOM 760 C C . LEU A 1 97 ? 2.923 -6.122 -11.512 1.00 94.75 97 LEU A C 1
ATOM 762 O O . LEU A 1 97 ? 2.025 -6.957 -11.385 1.00 94.75 97 LEU A O 1
ATOM 766 N N . TYR A 1 98 ? 2.719 -4.816 -11.365 1.00 95.56 98 TYR A N 1
ATOM 767 C CA . TYR A 1 98 ? 1.420 -4.228 -11.075 1.00 95.56 98 TYR A CA 1
ATOM 768 C C . TYR A 1 98 ? 0.409 -4.559 -12.184 1.00 95.56 98 TYR A C 1
ATOM 770 O O . TYR A 1 98 ? -0.667 -5.081 -11.876 1.00 95.56 98 TYR A O 1
ATOM 778 N N . ASP A 1 99 ? 0.792 -4.389 -13.451 1.00 95.06 99 ASP A N 1
ATOM 779 C CA . ASP A 1 99 ? -0.056 -4.682 -14.615 1.00 95.06 99 ASP A CA 1
ATOM 780 C C . ASP A 1 99 ? -0.446 -6.162 -14.710 1.00 95.06 99 ASP A C 1
ATOM 782 O O . ASP A 1 99 ? -1.596 -6.511 -14.990 1.00 95.06 99 ASP A O 1
ATOM 786 N N . LYS A 1 100 ? 0.501 -7.061 -14.423 1.00 95.06 100 LYS A N 1
ATOM 787 C CA . LYS A 1 100 ? 0.268 -8.515 -14.445 1.00 95.06 100 LYS A CA 1
ATOM 788 C C . LYS A 1 100 ? -0.541 -9.009 -13.244 1.00 95.06 100 LYS A C 1
ATOM 790 O O . LYS A 1 100 ? -1.116 -10.098 -13.293 1.00 95.06 100 LYS A O 1
ATOM 795 N N . THR A 1 101 ? -0.590 -8.242 -12.157 1.00 93.88 101 THR A N 1
ATOM 796 C CA . THR A 1 101 ? -1.277 -8.643 -10.928 1.00 93.88 101 THR A CA 1
ATOM 797 C C . THR A 1 101 ? -2.779 -8.401 -11.052 1.00 93.88 101 THR A C 1
ATOM 799 O O . THR A 1 101 ? -3.254 -7.266 -11.138 1.00 93.88 101 THR A O 1
ATOM 802 N N . LYS A 1 102 ? -3.571 -9.474 -10.989 1.00 93.19 102 LYS A N 1
ATOM 803 C CA . LYS A 1 102 ? -5.037 -9.376 -10.991 1.00 93.19 102 LYS A CA 1
ATOM 804 C C . LYS A 1 102 ? -5.556 -8.952 -9.608 1.00 93.19 102 LYS A C 1
ATOM 806 O O . LYS A 1 102 ? -5.085 -9.497 -8.604 1.00 93.19 102 LYS A O 1
ATOM 811 N N . PRO A 1 103 ? -6.564 -8.059 -9.521 1.00 94.69 103 PRO A N 1
ATOM 812 C CA . PRO A 1 103 ? -7.113 -7.616 -8.236 1.00 94.69 103 PRO A CA 1
ATOM 813 C C . PRO A 1 103 ? -7.630 -8.780 -7.385 1.00 94.69 103 PRO A C 1
ATOM 815 O O . PRO A 1 103 ? -7.440 -8.805 -6.173 1.00 94.69 103 PRO A O 1
ATOM 818 N N . GLU A 1 104 ? -8.235 -9.786 -8.017 1.00 93.50 104 GLU A N 1
ATOM 819 C CA . GLU A 1 104 ? -8.814 -10.937 -7.315 1.00 93.50 104 GLU A CA 1
ATOM 820 C C . GLU A 1 104 ? -7.763 -11.831 -6.644 1.00 93.50 104 GLU A C 1
ATOM 822 O O . GLU A 1 104 ? -7.959 -12.302 -5.519 1.00 93.50 104 GLU A O 1
ATOM 827 N N . ASP A 1 105 ? -6.607 -12.012 -7.283 1.00 92.19 105 ASP A N 1
ATOM 828 C CA . ASP A 1 105 ? -5.500 -12.769 -6.700 1.00 92.19 105 ASP A CA 1
ATOM 829 C C . ASP A 1 105 ? -4.872 -12.000 -5.532 1.00 92.19 105 ASP A C 1
ATOM 831 O O . ASP A 1 105 ? -4.632 -12.567 -4.460 1.00 92.19 105 ASP A O 1
ATOM 835 N N . ALA A 1 106 ? -4.715 -10.685 -5.694 1.00 94.00 106 ALA A N 1
ATOM 836 C CA . ALA A 1 106 ? -4.251 -9.789 -4.643 1.00 94.00 106 ALA A CA 1
ATOM 837 C C . ALA A 1 106 ? -5.184 -9.799 -3.415 1.00 94.00 106 ALA A C 1
ATOM 839 O O . ALA A 1 106 ? -4.722 -9.972 -2.283 1.00 94.00 106 ALA A O 1
ATOM 840 N N . LYS A 1 107 ? -6.508 -9.723 -3.620 1.00 94.62 107 LYS A N 1
ATOM 841 C CA . LYS A 1 107 ? -7.520 -9.839 -2.550 1.00 94.62 107 LYS A CA 1
ATOM 842 C C . LYS A 1 107 ? -7.419 -11.174 -1.809 1.00 94.62 107 LYS A C 1
ATOM 844 O O . LYS A 1 107 ? -7.531 -11.210 -0.578 1.00 94.62 107 LYS A O 1
ATOM 849 N N . ARG A 1 108 ? -7.178 -12.282 -2.524 1.00 92.25 108 ARG A N 1
ATOM 850 C CA . ARG A 1 108 ? -7.018 -13.619 -1.923 1.00 92.25 108 ARG A CA 1
ATOM 851 C C . ARG A 1 108 ? -5.786 -13.679 -1.013 1.00 92.25 108 ARG A C 1
ATOM 853 O O . ARG A 1 108 ? -5.873 -14.206 0.100 1.00 92.25 108 ARG A O 1
ATOM 860 N N . ILE A 1 109 ? -4.671 -13.094 -1.448 1.00 91.38 109 ILE A N 1
ATOM 861 C CA . ILE A 1 109 ? -3.437 -12.997 -0.658 1.00 91.38 109 ILE A CA 1
ATOM 862 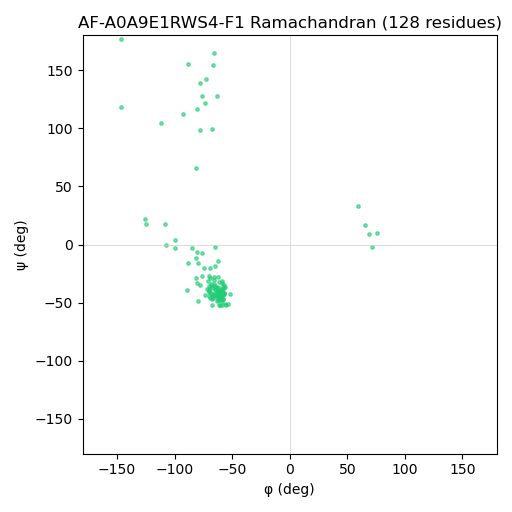C C . ILE A 1 109 ? -3.641 -12.095 0.567 1.00 91.38 109 ILE A C 1
ATOM 864 O O . ILE A 1 109 ? -3.326 -12.506 1.686 1.00 91.38 109 ILE A O 1
ATOM 868 N N . LEU A 1 110 ? -4.259 -10.921 0.395 1.00 93.12 110 LEU A N 1
ATOM 869 C CA . LEU A 1 110 ? -4.559 -10.005 1.497 1.00 93.12 110 LEU A CA 1
ATOM 870 C C . LEU A 1 110 ? -5.428 -10.675 2.572 1.00 93.12 110 LEU A C 1
ATOM 872 O O . LEU A 1 110 ? -5.140 -10.576 3.766 1.00 93.12 110 LEU A O 1
ATOM 876 N N . LYS A 1 111 ? -6.460 -11.427 2.169 1.00 92.00 111 LYS A N 1
ATOM 877 C CA . LYS A 1 111 ? -7.310 -12.191 3.097 1.00 92.00 111 LYS A CA 1
ATOM 878 C C . LYS A 1 111 ? -6.503 -13.187 3.933 1.00 92.00 111 LYS A C 1
ATOM 880 O O . LYS A 1 111 ? -6.818 -13.392 5.106 1.00 92.00 111 LYS A O 1
ATOM 885 N N . ARG A 1 112 ? -5.461 -13.793 3.358 1.00 89.31 112 ARG A N 1
ATOM 886 C CA . ARG A 1 112 ? -4.545 -14.677 4.088 1.00 89.31 112 ARG A CA 1
ATOM 887 C C . ARG A 1 112 ? -3.684 -13.890 5.076 1.00 89.31 112 ARG A C 1
ATOM 889 O O . ARG A 1 112 ? -3.624 -14.273 6.238 1.00 89.31 112 ARG A O 1
ATOM 896 N N . TRP A 1 113 ? -3.106 -12.762 4.665 1.00 89.75 113 TRP A N 1
ATOM 897 C CA . TRP A 1 113 ? -2.293 -11.889 5.528 1.00 89.75 113 TRP A CA 1
ATOM 898 C C . TRP A 1 113 ? -3.051 -11.362 6.746 1.00 89.75 113 TRP A C 1
ATOM 900 O O . TRP A 1 113 ? -2.504 -11.333 7.845 1.00 89.75 113 TRP A O 1
ATOM 910 N N . ARG A 1 114 ? -4.335 -11.027 6.579 1.00 89.94 114 ARG A N 1
ATOM 911 C CA . ARG A 1 114 ? -5.218 -10.642 7.693 1.00 89.94 114 ARG A CA 1
ATOM 912 C C . ARG A 1 114 ? -5.339 -11.740 8.757 1.00 89.94 114 ARG A C 1
ATOM 914 O O . ARG A 1 114 ? -5.496 -11.432 9.934 1.00 89.94 114 ARG A O 1
ATOM 921 N N . ARG A 1 115 ? -5.282 -13.013 8.348 1.00 83.25 115 ARG A N 1
ATOM 922 C CA . ARG A 1 115 ? -5.457 -14.187 9.224 1.00 83.25 115 ARG A CA 1
ATOM 923 C C . ARG A 1 115 ? -4.149 -14.664 9.847 1.00 83.25 115 ARG A C 1
ATOM 925 O O . ARG A 1 115 ? -4.137 -15.058 11.006 1.00 83.25 115 ARG A O 1
ATOM 932 N N . SER A 1 116 ? -3.057 -14.640 9.090 1.00 65.25 116 SER A N 1
ATOM 933 C CA . SER A 1 116 ? -1.742 -15.111 9.529 1.00 65.25 116 SER A CA 1
ATOM 934 C C . SER A 1 116 ? -0.789 -13.929 9.666 1.00 65.25 116 SER A C 1
ATOM 936 O O . SER A 1 116 ? -0.271 -13.429 8.667 1.00 65.25 116 SER A O 1
ATOM 938 N N . SER A 1 117 ? -0.515 -13.512 10.900 1.00 55.22 117 SER A N 1
ATOM 939 C CA . SER A 1 117 ? 0.415 -12.414 11.196 1.00 55.22 117 SER A CA 1
ATOM 940 C C . SER A 1 117 ? 1.884 -12.708 10.812 1.00 55.22 117 SER A C 1
ATOM 942 O O . SER A 1 117 ? 2.709 -11.808 10.942 1.00 55.22 117 SER A O 1
ATOM 944 N N . ASP A 1 118 ? 2.197 -13.909 10.294 1.00 53.28 118 ASP A N 1
ATOM 945 C CA . ASP A 1 118 ? 3.558 -14.405 10.005 1.00 53.28 118 ASP A CA 1
ATOM 946 C C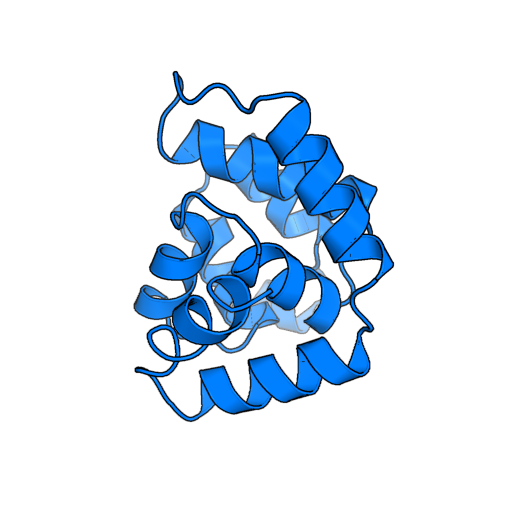 . ASP A 1 118 ? 3.793 -14.881 8.547 1.00 53.28 118 ASP A C 1
ATOM 948 O O . ASP A 1 118 ? 4.762 -15.577 8.255 1.00 53.28 118 ASP A O 1
ATOM 952 N N . TYR A 1 119 ? 2.944 -14.512 7.579 1.00 53.72 119 TYR A N 1
ATOM 953 C CA . TYR A 1 119 ? 3.019 -15.071 6.211 1.00 53.72 119 TYR A CA 1
ATOM 954 C C . TYR A 1 119 ? 4.088 -14.465 5.281 1.00 53.72 119 TYR A C 1
ATOM 956 O O . TYR A 1 119 ? 4.437 -15.081 4.274 1.00 53.72 119 TYR A O 1
ATOM 964 N N . LEU A 1 120 ? 4.669 -13.300 5.593 1.00 53.62 120 LEU A N 1
ATOM 965 C CA . LEU A 1 120 ? 5.637 -12.638 4.695 1.00 53.62 120 LEU A CA 1
ATOM 966 C C . LEU A 1 120 ? 6.920 -13.439 4.429 1.00 53.62 120 LEU A C 1
ATOM 968 O O . LEU A 1 120 ? 7.653 -13.126 3.496 1.00 53.62 120 LEU A O 1
ATOM 972 N N . PHE A 1 121 ? 7.198 -14.482 5.212 1.00 51.91 121 PHE A N 1
ATOM 973 C CA . PHE A 1 121 ? 8.312 -15.385 4.929 1.00 51.91 121 PHE A CA 1
ATOM 974 C C . PHE A 1 121 ? 8.068 -16.254 3.677 1.00 51.91 121 PHE A C 1
ATOM 976 O O . PHE A 1 121 ? 9.018 -16.589 2.975 1.00 51.91 121 PHE A O 1
ATOM 983 N N . ALA A 1 122 ? 6.808 -16.559 3.343 1.00 50.75 122 ALA A N 1
ATOM 984 C CA . ALA A 1 122 ? 6.459 -17.448 2.232 1.00 50.75 122 ALA A CA 1
ATOM 985 C C . ALA A 1 122 ? 6.495 -16.759 0.855 1.00 50.75 122 ALA A C 1
ATOM 987 O O . ALA A 1 122 ? 6.868 -17.385 -0.132 1.00 50.75 122 ALA A O 1
ATOM 988 N N . VAL A 1 123 ? 6.155 -15.467 0.771 1.00 57.09 123 VAL A N 1
ATOM 989 C CA . VAL A 1 123 ? 6.136 -14.735 -0.516 1.00 57.09 123 VAL A CA 1
ATOM 990 C C . VAL A 1 123 ? 7.550 -14.545 -1.067 1.00 57.09 123 VAL A C 1
ATOM 992 O O . VAL A 1 123 ? 7.769 -14.704 -2.264 1.00 57.09 123 VAL A O 1
ATOM 995 N N . LYS A 1 124 ? 8.531 -14.329 -0.181 1.00 53.25 124 LYS A N 1
ATOM 996 C CA . LYS A 1 124 ? 9.948 -14.189 -0.544 1.00 53.25 124 LYS A CA 1
ATOM 997 C C . LYS A 1 124 ? 10.559 -15.465 -1.148 1.00 53.25 124 LYS A C 1
ATOM 999 O O . LYS A 1 124 ? 11.604 -15.389 -1.782 1.00 53.25 124 LYS A O 1
ATOM 1004 N N . GLN A 1 125 ? 9.938 -16.631 -0.948 1.00 46.50 125 GLN A N 1
ATOM 1005 C CA . GLN A 1 125 ? 10.391 -17.891 -1.550 1.00 46.50 125 GLN A CA 1
ATOM 1006 C C . GLN A 1 125 ? 9.909 -18.049 -2.998 1.00 46.50 125 GLN A C 1
ATOM 1008 O O . GLN A 1 125 ? 10.608 -18.654 -3.795 1.00 46.50 125 GLN A O 1
ATOM 1013 N N . ILE A 1 126 ? 8.765 -17.462 -3.367 1.00 49.19 126 ILE A N 1
ATOM 1014 C CA . ILE A 1 126 ? 8.176 -17.627 -4.708 1.00 49.19 126 ILE A CA 1
ATOM 1015 C C . ILE A 1 126 ? 8.893 -16.747 -5.743 1.00 49.19 126 ILE A C 1
ATOM 1017 O O . ILE A 1 126 ? 9.087 -17.168 -6.877 1.00 49.19 126 ILE A O 1
ATOM 1021 N N . SER A 1 127 ? 9.354 -15.553 -5.356 1.00 49.19 127 SER A N 1
ATOM 1022 C CA . SER A 1 127 ? 10.110 -14.658 -6.248 1.00 49.19 127 SER A CA 1
ATOM 1023 C C . SER A 1 127 ? 11.568 -15.075 -6.468 1.00 49.19 127 SER A C 1
ATOM 1025 O O . SER A 1 127 ? 12.247 -14.474 -7.293 1.00 49.19 127 SER A O 1
ATOM 1027 N N . LYS A 1 128 ? 12.060 -16.089 -5.743 1.00 42.91 128 LYS A N 1
ATOM 1028 C CA . LYS A 1 128 ? 13.445 -16.575 -5.836 1.00 42.91 128 LYS A CA 1
ATOM 1029 C C . LYS A 1 128 ? 13.595 -17.839 -6.696 1.00 42.91 128 LYS A C 1
ATOM 1031 O O . LYS A 1 128 ? 14.685 -18.398 -6.745 1.00 42.91 128 LYS A O 1
ATOM 1036 N N . THR A 1 129 ? 12.519 -18.312 -7.327 1.00 35.50 129 THR A N 1
ATOM 1037 C CA . THR A 1 129 ? 12.492 -19.576 -8.093 1.00 35.50 129 THR A CA 1
ATOM 1038 C C . THR A 1 129 ? 11.997 -19.392 -9.535 1.00 35.50 129 THR A C 1
ATOM 1040 O O . THR A 1 129 ? 11.544 -20.353 -10.146 1.00 35.50 129 THR A O 1
ATOM 1043 N N . ALA A 1 130 ? 12.081 -18.182 -10.093 1.00 36.56 130 ALA A N 1
ATOM 1044 C CA . ALA A 1 130 ? 11.785 -17.907 -11.501 1.00 36.56 130 ALA A CA 1
ATOM 1045 C C . ALA A 1 130 ? 12.973 -17.221 -12.177 1.00 36.56 130 ALA A C 1
ATOM 1047 O O . ALA A 1 130 ? 13.594 -16.365 -11.505 1.00 36.56 130 ALA A O 1
#

Mean predicted aligned error: 6.75 Å

Radius of gyration: 14.15 Å; Cα contacts (8 Å, |Δi|>4): 121; chains: 1; bounding box: 36×36×28 Å

Foldseek 3Di:
DLVVCVVVVVLALVVLLVCLVVLVVVSNLVSLCVLLVADSVLSVCLLPPPLNLLVLLSCLLSVNDLVSSLSSNVSSQCSVPVPDDDDPVSSVVSSVSSVVDHNVVSNVVSVVCSVDVPCPVPVVVVVVPD